Protein AF-X1MAW4-F1 (afdb_monomer_lite)

InterPro domains:
  IPR006342 Methyltransferase FkbM [PF05050] (12-104)
  IPR006342 Methyltransferase FkbM [TIGR01444] (15-80)
  IPR029063 S-adenosyl-L-methionine-dependent methyltransferase superfamily [G3DSA:3.40.50.150] (3-118)
  IPR029063 S-adenosyl-L-methionine-dependent methyltransferase superfamily [SSF53335] (10-110)
  IPR052514 S-adenosyl-L-methionine-dependent methyltransferase [PTHR34203] (26-104)

Radius of gyration: 16.45 Å; chains: 1; bounding box: 44×38×35 Å

pLDDT: mean 85.22, std 16.2, range [33.81, 97.56]

Foldseek 3Di:
DDDPDCVVQVNDPPPPDDRDDVPDDDDDDDAAPCVVCVVVDVQLADQEEEEDDQQCVLVNVVSQVSNLLDDRHDYHYDQDQVSVVVVPHHSLVSVVVSVVSVDWDWDCDPVVNDTHGDDRD

Secondary structure (DSSP, 8-state):
-----TTTTT--TT-SS-PPPTT---------HHHHHTTTSGGG--SEEEE--TTTHHHHHHTTHHHHTSTT-EEEE---HHHHHHTT--HHHHHHHHHHTTPPPEEEETTTTEEEE----

Organism: NCBI:txid412755

Sequence (121 aa):
MLNPSFSKDNVLAASKHKTLEKGSFVEVQTITLDDFFENKIKNNKVDVIKVDAEGAEGLAMDGSEKILKSNNLTVFIEFWPDGLRNLGTDPLELLHKLQKYGFKTKLINERKQSLEPIEVI

Structure (mmCIF, N/CA/C/O backbone):
data_AF-X1MAW4-F1
#
_entry.id   AF-X1MAW4-F1
#
loop_
_atom_site.group_PDB
_atom_site.id
_atom_site.type_symbol
_atom_site.label_atom_id
_atom_site.label_alt_id
_atom_site.label_comp_id
_atom_site.label_asym_id
_atom_site.label_entity_id
_atom_site.label_seq_id
_atom_site.pdbx_PDB_ins_code
_atom_site.Cartn_x
_atom_site.Cartn_y
_atom_site.Cartn_z
_atom_site.occupancy
_atom_site.B_iso_or_equiv
_atom_site.auth_seq_id
_atom_site.auth_comp_id
_atom_site.auth_asym_id
_atom_site.auth_atom_id
_atom_site.pdbx_PDB_model_num
ATOM 1 N N . MET A 1 1 ? 24.246 15.135 -9.240 1.00 33.81 1 MET A N 1
ATOM 2 C CA . MET A 1 1 ? 24.805 13.805 -8.923 1.00 33.81 1 MET A CA 1
ATOM 3 C C . MET A 1 1 ? 23.633 12.850 -8.801 1.00 33.81 1 MET A C 1
ATOM 5 O O . MET A 1 1 ? 22.733 13.143 -8.029 1.00 33.81 1 MET A O 1
ATOM 9 N N . LEU A 1 2 ? 23.578 11.802 -9.625 1.00 34.97 2 LEU A N 1
ATOM 10 C CA . LEU A 1 2 ? 22.590 10.732 -9.475 1.00 34.97 2 LEU A CA 1
ATOM 11 C C . LEU A 1 2 ? 22.998 9.917 -8.247 1.00 34.97 2 LEU A C 1
ATOM 13 O O . LEU A 1 2 ? 24.114 9.402 -8.226 1.00 34.97 2 LEU A O 1
ATOM 17 N N . ASN A 1 3 ? 22.139 9.832 -7.231 1.00 37.31 3 ASN A N 1
ATOM 18 C CA . ASN A 1 3 ? 22.323 8.834 -6.182 1.00 37.31 3 ASN A CA 1
ATOM 19 C C . ASN A 1 3 ? 22.242 7.455 -6.854 1.00 37.31 3 ASN A C 1
ATOM 21 O O . ASN A 1 3 ? 21.239 7.185 -7.525 1.00 37.31 3 ASN A O 1
ATOM 25 N N . PRO A 1 4 ? 23.269 6.598 -6.746 1.00 44.75 4 PRO A N 1
ATOM 26 C CA . PRO A 1 4 ? 23.121 5.214 -7.159 1.00 44.75 4 PRO A CA 1
ATOM 27 C C . PRO A 1 4 ? 22.065 4.593 -6.242 1.00 44.75 4 PRO A C 1
ATOM 29 O O . PRO A 1 4 ? 22.239 4.559 -5.024 1.00 44.75 4 PRO A O 1
ATOM 32 N N . SER A 1 5 ? 20.929 4.190 -6.813 1.00 51.56 5 SER A N 1
ATOM 33 C CA . SER A 1 5 ? 19.972 3.390 -6.056 1.00 51.56 5 SER A CA 1
ATOM 34 C C . SER A 1 5 ? 20.630 2.050 -5.767 1.00 51.56 5 SER A C 1
ATOM 36 O O . SER A 1 5 ? 21.049 1.365 -6.702 1.00 51.56 5 SER A O 1
ATOM 38 N N . PHE A 1 6 ? 20.692 1.667 -4.492 1.00 52.47 6 PHE A N 1
ATOM 39 C CA . PHE A 1 6 ? 21.171 0.351 -4.072 1.00 52.47 6 PHE A CA 1
ATOM 40 C C . PHE A 1 6 ? 20.400 -0.791 -4.760 1.00 52.47 6 PHE A C 1
ATOM 42 O O . PHE A 1 6 ? 20.963 -1.872 -4.948 1.00 52.47 6 PHE A O 1
ATOM 49 N N . SER A 1 7 ? 19.162 -0.540 -5.210 1.00 56.47 7 SER A N 1
ATOM 50 C CA . SER A 1 7 ? 18.356 -1.513 -5.950 1.00 56.47 7 SER A CA 1
ATOM 51 C C . SER A 1 7 ? 18.827 -1.774 -7.375 1.00 56.47 7 SER A C 1
ATOM 53 O O . SER A 1 7 ? 18.749 -2.909 -7.836 1.00 56.47 7 SER A O 1
ATOM 55 N N . LYS A 1 8 ? 19.415 -0.785 -8.065 1.00 55.56 8 LYS A N 1
ATOM 56 C CA . LYS A 1 8 ? 19.939 -0.991 -9.431 1.00 55.56 8 LYS A CA 1
ATOM 57 C C . LYS A 1 8 ? 21.104 -1.972 -9.467 1.00 55.56 8 LYS A C 1
ATOM 59 O O . LYS A 1 8 ? 21.278 -2.683 -10.455 1.00 55.56 8 LYS A O 1
ATOM 64 N N . ASP A 1 9 ? 21.860 -2.019 -8.378 1.00 58.00 9 ASP A N 1
ATOM 65 C CA . ASP A 1 9 ? 23.069 -2.823 -8.263 1.00 58.00 9 ASP A CA 1
ATOM 66 C C . ASP A 1 9 ? 22.844 -4.108 -7.437 1.00 58.00 9 ASP A C 1
ATOM 68 O O . ASP A 1 9 ? 23.801 -4.836 -7.171 1.00 58.00 9 ASP A O 1
ATOM 72 N N . ASN A 1 10 ? 21.593 -4.409 -7.037 1.00 59.41 10 ASN A N 1
ATOM 73 C CA . ASN A 1 10 ? 21.230 -5.526 -6.148 1.00 59.41 10 ASN A CA 1
ATOM 74 C C . ASN A 1 10 ? 22.107 -5.591 -4.882 1.00 59.41 10 ASN A C 1
ATOM 76 O O . ASN A 1 10 ? 22.500 -6.667 -4.414 1.00 59.41 10 ASN A O 1
ATOM 80 N N . VAL A 1 11 ? 22.462 -4.428 -4.333 1.00 56.38 11 VAL A N 1
ATOM 81 C CA . VAL A 1 11 ? 23.325 -4.341 -3.156 1.00 56.38 11 VAL A CA 1
ATOM 82 C C . VAL A 1 11 ? 22.457 -4.461 -1.912 1.00 56.38 11 VAL A C 1
ATOM 84 O O . VAL A 1 11 ? 21.709 -3.554 -1.560 1.00 56.38 11 VAL A O 1
ATOM 87 N N . LEU A 1 12 ? 22.584 -5.588 -1.212 1.00 58.84 12 LEU A N 1
ATOM 88 C CA . LEU A 1 12 ? 21.965 -5.772 0.098 1.00 58.84 12 LEU A CA 1
ATOM 89 C C . LEU A 1 12 ? 22.530 -4.738 1.081 1.00 58.84 12 LEU A C 1
ATOM 91 O O . LEU A 1 12 ? 23.738 -4.720 1.327 1.00 58.84 12 LEU A O 1
ATOM 95 N N . ALA A 1 13 ? 21.655 -3.944 1.705 1.00 54.53 13 ALA A N 1
ATOM 96 C CA . ALA A 1 13 ? 22.020 -2.853 2.618 1.00 54.53 13 ALA A CA 1
ATOM 97 C C . ALA A 1 13 ? 22.917 -3.276 3.808 1.00 54.53 13 ALA A C 1
ATOM 99 O O . ALA A 1 13 ? 23.569 -2.434 4.420 1.00 54.53 13 ALA A O 1
ATOM 100 N N . ALA A 1 14 ? 22.984 -4.577 4.125 1.00 54.66 14 ALA A N 1
ATOM 101 C CA . ALA A 1 14 ? 23.820 -5.141 5.190 1.00 54.66 14 ALA A CA 1
ATOM 102 C C . ALA A 1 14 ? 25.028 -5.972 4.696 1.00 54.66 14 ALA A C 1
ATOM 104 O O . ALA A 1 14 ? 25.820 -6.453 5.512 1.00 54.66 14 ALA A O 1
ATOM 1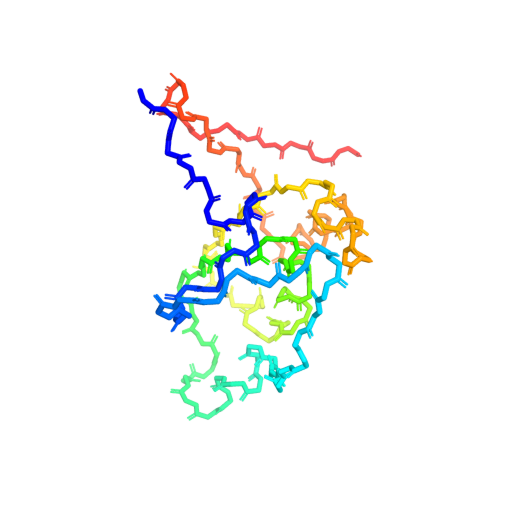05 N N . SER A 1 15 ? 25.203 -6.167 3.385 1.00 53.94 15 SER A N 1
ATOM 106 C CA . SER A 1 15 ? 26.322 -6.943 2.842 1.00 53.94 15 SER A CA 1
ATOM 107 C C . SER A 1 15 ? 27.567 -6.069 2.788 1.00 53.94 15 SER A C 1
ATOM 109 O O . SER A 1 15 ? 27.735 -5.264 1.877 1.00 53.94 15 SER A O 1
ATOM 111 N N . LYS A 1 16 ? 28.467 -6.223 3.767 1.00 52.16 16 LYS A N 1
ATOM 112 C CA . LYS A 1 16 ? 29.703 -5.432 3.792 1.00 52.16 16 LYS A CA 1
ATOM 113 C C . LYS A 1 16 ? 30.555 -5.597 2.528 1.00 52.16 16 LYS A C 1
ATOM 115 O O . LYS A 1 16 ? 31.243 -4.643 2.221 1.00 52.16 16 LYS A O 1
ATOM 120 N N . HIS A 1 17 ? 30.505 -6.716 1.787 1.00 50.44 17 HIS A N 1
ATOM 121 C CA . HIS A 1 17 ? 31.353 -6.925 0.591 1.00 50.44 17 HIS A CA 1
ATOM 122 C C . HIS A 1 17 ? 30.883 -8.017 -0.403 1.00 50.44 17 HIS A C 1
ATOM 124 O O . HIS A 1 17 ? 31.709 -8.600 -1.102 1.00 50.44 17 HIS A O 1
ATOM 130 N N . LYS A 1 18 ? 29.589 -8.340 -0.514 1.00 55.25 18 LYS A N 1
ATOM 131 C CA . LYS A 1 18 ? 29.109 -9.268 -1.560 1.00 55.25 18 LYS A CA 1
ATOM 132 C C . LYS A 1 18 ? 27.993 -8.640 -2.375 1.00 55.25 18 LYS A C 1
ATOM 134 O O . LYS A 1 18 ? 26.851 -8.606 -1.918 1.00 55.25 18 LYS A O 1
ATOM 139 N N . THR A 1 19 ? 28.347 -8.175 -3.569 1.00 59.06 19 THR A N 1
ATOM 140 C CA . THR A 1 19 ? 27.403 -8.020 -4.674 1.00 59.06 19 THR A CA 1
ATOM 141 C C . THR A 1 19 ? 26.859 -9.407 -4.985 1.00 59.06 19 THR A C 1
ATOM 143 O O . THR A 1 19 ? 27.631 -10.346 -5.192 1.00 59.06 19 THR A O 1
ATOM 146 N N . LEU A 1 20 ? 25.542 -9.555 -4.938 1.00 65.31 20 LEU A N 1
ATOM 147 C CA . LEU A 1 20 ? 24.888 -10.767 -5.399 1.00 65.31 20 LEU A CA 1
ATOM 148 C C . LEU A 1 20 ? 25.127 -10.908 -6.907 1.00 65.31 20 LEU A C 1
ATOM 150 O O . LEU A 1 20 ? 25.090 -9.917 -7.640 1.00 65.31 20 LEU A O 1
ATOM 154 N N . GLU A 1 21 ? 25.397 -12.126 -7.380 1.00 72.00 21 GLU A N 1
ATOM 155 C CA . GLU A 1 21 ? 25.443 -12.360 -8.822 1.00 72.00 21 GLU A CA 1
ATOM 156 C C . GLU A 1 21 ? 24.089 -11.985 -9.424 1.00 72.00 21 GLU A C 1
ATOM 158 O O . GLU A 1 21 ? 23.035 -12.213 -8.819 1.00 72.00 21 GLU A O 1
ATOM 163 N N . LYS A 1 22 ? 24.105 -11.386 -10.616 1.00 69.44 22 LYS A N 1
ATOM 164 C CA . LYS A 1 22 ? 22.880 -10.972 -11.299 1.00 69.44 22 LYS A CA 1
ATOM 165 C C . LYS A 1 22 ? 21.947 -12.179 -11.460 1.00 69.44 22 LYS A C 1
ATOM 167 O O . LYS A 1 22 ? 22.310 -13.149 -12.115 1.00 69.44 22 LYS A O 1
ATOM 172 N N . GLY A 1 23 ? 20.747 -12.092 -10.885 1.00 71.81 23 GLY A N 1
ATOM 173 C CA . GLY A 1 23 ? 19.746 -13.167 -10.901 1.00 71.81 23 GLY A CA 1
ATOM 174 C C . GLY A 1 23 ? 19.795 -14.123 -9.704 1.00 71.81 23 GLY A C 1
ATOM 175 O O . GLY A 1 23 ? 18.966 -15.025 -9.628 1.00 71.81 23 GLY A O 1
ATOM 176 N N . SER A 1 24 ? 20.721 -13.937 -8.759 1.00 79.75 24 SER A N 1
ATOM 177 C CA . SER A 1 24 ? 20.680 -14.654 -7.481 1.00 79.75 24 SER A CA 1
ATOM 178 C C . SER A 1 24 ? 19.652 -14.040 -6.524 1.00 79.75 24 SER A C 1
ATOM 180 O O . SER A 1 24 ? 19.356 -12.847 -6.587 1.00 79.75 24 SER A O 1
ATOM 182 N N . PHE A 1 25 ? 19.098 -14.870 -5.641 1.00 81.50 25 PHE A N 1
ATOM 183 C CA . PHE A 1 25 ? 18.130 -14.477 -4.619 1.00 81.50 25 PHE A CA 1
ATOM 184 C C . PHE A 1 25 ? 18.518 -15.077 -3.265 1.00 81.50 25 PHE A C 1
ATOM 186 O O . PHE A 1 25 ? 19.265 -16.056 -3.194 1.00 81.50 25 PHE A O 1
ATOM 193 N N . VAL A 1 26 ? 18.003 -14.485 -2.190 1.00 85.69 26 VAL A N 1
ATOM 194 C CA . VAL A 1 26 ? 18.082 -15.038 -0.837 1.00 85.69 26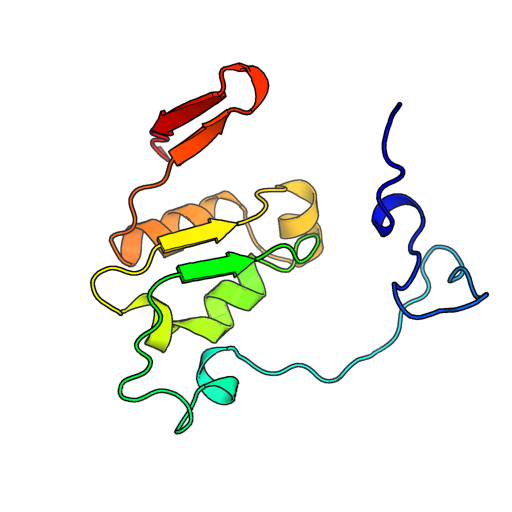 VAL A CA 1
ATOM 195 C C . VAL A 1 26 ? 16.662 -15.189 -0.328 1.00 85.69 26 VAL A C 1
ATOM 197 O O . VAL A 1 26 ? 15.888 -14.236 -0.348 1.00 85.69 26 VAL A O 1
ATOM 200 N N . GLU A 1 27 ? 16.326 -16.390 0.122 1.00 88.31 27 GLU A N 1
ATOM 201 C CA . GLU A 1 27 ? 15.055 -16.628 0.787 1.00 88.31 27 GLU A CA 1
ATOM 202 C C . GLU A 1 27 ? 15.093 -16.029 2.196 1.00 88.31 27 GLU A C 1
ATOM 204 O O . GLU A 1 27 ? 16.047 -16.227 2.954 1.00 88.31 27 GLU A O 1
ATOM 209 N N . VAL A 1 28 ? 14.055 -15.275 2.542 1.00 88.25 28 VAL A N 1
ATOM 210 C CA . VAL A 1 28 ? 13.894 -14.652 3.855 1.00 88.25 28 VAL A CA 1
ATOM 211 C C . VAL A 1 28 ? 12.504 -14.958 4.384 1.00 88.25 28 VAL A C 1
ATOM 213 O O . VAL A 1 28 ? 11.542 -15.046 3.625 1.00 88.25 28 VAL A O 1
ATOM 216 N N . GLN A 1 29 ? 12.390 -15.111 5.700 1.00 94.62 29 GLN A N 1
ATOM 217 C CA . GLN A 1 29 ? 11.083 -15.232 6.334 1.00 94.62 29 GLN A CA 1
ATOM 218 C C . GLN A 1 29 ? 10.375 -13.877 6.320 1.00 94.62 29 GLN A C 1
ATOM 220 O O . GLN A 1 29 ? 10.978 -12.850 6.637 1.00 94.62 29 GLN A O 1
ATOM 225 N N . THR A 1 30 ? 9.088 -13.889 5.989 1.00 93.88 30 THR A N 1
ATOM 226 C CA . THR A 1 30 ? 8.229 -12.702 5.950 1.00 93.88 30 THR A CA 1
ATOM 227 C C . THR A 1 30 ? 7.051 -12.853 6.906 1.00 93.88 30 THR A C 1
ATOM 229 O O . THR A 1 30 ? 6.643 -13.963 7.240 1.00 93.88 30 THR A O 1
ATOM 232 N N . ILE A 1 31 ? 6.477 -11.727 7.321 1.00 96.81 31 ILE A N 1
ATOM 233 C CA . ILE A 1 31 ? 5.258 -11.648 8.132 1.00 96.81 31 ILE A CA 1
ATOM 234 C C . ILE A 1 31 ? 4.342 -10.567 7.547 1.00 96.81 31 ILE A C 1
ATOM 236 O O . ILE A 1 31 ? 4.824 -9.658 6.868 1.00 96.81 31 ILE A O 1
ATOM 240 N N . THR A 1 32 ? 3.038 -10.653 7.803 1.00 96.50 32 THR A N 1
ATOM 241 C CA . THR A 1 32 ? 2.090 -9.585 7.463 1.00 96.50 32 THR A CA 1
ATOM 242 C C . THR A 1 32 ? 2.194 -8.425 8.463 1.00 96.50 32 THR A C 1
ATOM 244 O O . THR A 1 32 ? 2.653 -8.599 9.596 1.00 96.50 32 THR A O 1
ATOM 247 N N . LEU A 1 33 ? 1.776 -7.218 8.070 1.00 94.38 33 LEU A N 1
ATOM 248 C CA . LEU A 1 33 ? 1.730 -6.081 8.997 1.00 94.38 33 LEU A CA 1
ATOM 249 C C . LEU A 1 33 ? 0.678 -6.299 10.090 1.00 94.38 33 LEU A C 1
ATOM 251 O O . LEU A 1 33 ? 0.931 -5.984 11.254 1.00 94.38 33 LEU A O 1
ATOM 255 N N . ASP A 1 34 ? -0.467 -6.874 9.729 1.00 94.38 34 ASP A N 1
ATOM 256 C CA . ASP A 1 34 ? -1.541 -7.204 10.661 1.00 94.38 34 ASP A CA 1
ATOM 257 C C . ASP A 1 34 ? -1.073 -8.176 11.753 1.00 94.38 34 ASP A C 1
ATOM 259 O O . ASP A 1 34 ? -1.318 -7.914 12.931 1.00 94.38 34 ASP A O 1
ATOM 263 N N . ASP A 1 35 ? -0.361 -9.251 11.394 1.00 94.56 35 ASP A N 1
ATOM 264 C CA . ASP A 1 35 ? 0.176 -10.210 12.371 1.00 94.56 35 ASP A CA 1
ATOM 265 C C . ASP A 1 35 ? 1.320 -9.594 13.181 1.00 94.56 35 ASP A C 1
ATOM 267 O O . ASP A 1 35 ? 1.429 -9.807 14.389 1.00 94.56 35 ASP A O 1
ATOM 271 N N . PHE A 1 36 ? 2.178 -8.789 12.544 1.00 93.19 36 PHE A N 1
ATOM 272 C CA . PHE A 1 36 ? 3.282 -8.143 13.246 1.00 93.19 36 PHE A CA 1
ATOM 273 C C . PHE A 1 36 ? 2.794 -7.203 14.352 1.00 93.19 36 PHE A C 1
ATOM 275 O O . PHE A 1 36 ? 3.434 -7.138 15.408 1.00 93.19 36 PHE A O 1
ATOM 282 N N . PHE A 1 37 ? 1.710 -6.462 14.112 1.00 90.38 37 PHE A N 1
ATOM 283 C CA . PHE A 1 37 ? 1.147 -5.509 15.069 1.00 90.38 37 PHE A CA 1
ATOM 284 C C . PHE A 1 37 ? 0.063 -6.090 15.972 1.00 90.38 37 PHE A C 1
ATOM 286 O O . PHE A 1 37 ? -0.344 -5.413 16.925 1.00 90.38 37 PHE A O 1
ATOM 293 N N . GLU A 1 38 ? -0.349 -7.336 15.739 1.00 88.69 38 GLU A N 1
ATOM 294 C CA . GLU A 1 38 ? -1.295 -8.032 16.594 1.00 88.69 38 GLU A CA 1
ATOM 295 C C . GLU A 1 38 ? -0.822 -7.978 18.056 1.00 88.69 38 GLU A C 1
ATOM 297 O O . GLU A 1 38 ? 0.322 -8.292 18.387 1.00 88.69 38 GLU A O 1
ATOM 302 N N . ASN A 1 39 ? -1.692 -7.491 18.943 1.00 85.19 39 ASN A N 1
ATOM 303 C CA . ASN A 1 39 ? -1.423 -7.264 20.371 1.00 85.19 39 ASN A CA 1
ATOM 304 C C . ASN A 1 39 ? -0.311 -6.249 20.717 1.00 85.19 39 ASN A C 1
ATOM 306 O O . ASN A 1 39 ? -0.103 -5.975 21.899 1.00 85.19 39 ASN A O 1
ATOM 310 N N . LYS A 1 40 ? 0.377 -5.647 19.738 1.00 88.62 40 LYS A N 1
ATOM 311 C CA . LYS A 1 40 ? 1.391 -4.599 19.974 1.00 88.62 40 LYS A CA 1
ATOM 312 C C . LYS A 1 40 ? 0.805 -3.197 19.921 1.00 88.62 40 LYS A C 1
ATOM 314 O O . LYS A 1 40 ? 1.261 -2.312 20.641 1.00 88.62 40 LYS A O 1
ATOM 319 N N . ILE A 1 41 ? -0.207 -2.995 19.078 1.00 83.50 41 ILE A N 1
ATOM 320 C CA . ILE A 1 41 ? -0.907 -1.719 18.940 1.00 83.50 41 ILE A CA 1
ATOM 321 C C . ILE A 1 41 ? -2.371 -1.927 19.297 1.00 83.50 41 ILE A C 1
ATOM 323 O O . ILE A 1 41 ? -3.077 -2.738 18.697 1.00 83.50 41 ILE A O 1
ATOM 327 N N . LYS A 1 42 ? -2.857 -1.156 20.273 1.00 82.94 42 LYS A N 1
ATOM 328 C CA . LYS A 1 42 ? -4.265 -1.196 20.666 1.00 82.94 42 LYS A CA 1
ATOM 329 C C . LYS A 1 42 ? -5.143 -0.867 19.457 1.00 82.94 42 LYS A C 1
ATOM 331 O O . LYS A 1 42 ? -5.009 0.199 18.859 1.00 82.94 42 LYS A O 1
ATOM 336 N N . ASN A 1 43 ? -6.063 -1.775 19.140 1.00 80.06 43 ASN A N 1
ATOM 337 C CA . ASN A 1 43 ? -7.016 -1.649 18.036 1.00 80.06 43 ASN A CA 1
ATOM 338 C C . ASN A 1 43 ? -6.364 -1.458 16.650 1.00 80.06 43 ASN A C 1
ATOM 340 O O . ASN A 1 43 ? -7.006 -0.881 15.778 1.00 80.06 43 ASN A O 1
ATOM 344 N N . ASN A 1 44 ? -5.106 -1.882 16.448 1.00 78.19 44 ASN A N 1
ATOM 345 C CA . ASN A 1 44 ? -4.367 -1.699 15.186 1.00 78.19 44 ASN A CA 1
ATOM 346 C C . ASN A 1 44 ? -4.318 -0.237 14.700 1.00 78.19 44 ASN A C 1
ATOM 348 O O . ASN A 1 44 ? -4.252 0.035 13.502 1.00 78.19 44 ASN A O 1
ATOM 352 N N . LYS A 1 45 ? -4.381 0.724 15.631 1.00 86.62 45 LYS A N 1
ATOM 353 C CA . LYS A 1 45 ? -4.430 2.145 15.296 1.00 86.62 45 LYS A CA 1
ATOM 354 C C . LYS A 1 45 ? -3.046 2.657 14.889 1.00 86.62 45 LYS A C 1
ATOM 356 O O . LYS A 1 45 ? -2.216 2.954 15.745 1.00 86.62 45 LYS A O 1
ATOM 361 N N . VAL A 1 46 ? -2.839 2.785 13.584 1.00 90.00 46 VAL A N 1
ATOM 362 C CA . VAL A 1 46 ? -1.666 3.414 12.968 1.00 90.00 46 VAL A CA 1
ATOM 363 C C . VAL A 1 46 ? -2.107 4.715 12.302 1.00 90.00 46 VAL A C 1
ATOM 365 O O . VAL A 1 46 ? -3.104 4.729 11.582 1.00 90.00 46 VAL A O 1
ATOM 368 N N . ASP A 1 47 ? -1.377 5.805 12.547 1.00 93.25 47 ASP A N 1
ATOM 369 C CA . ASP A 1 47 ? -1.687 7.114 11.956 1.00 93.25 47 ASP A CA 1
ATOM 370 C C . ASP A 1 47 ? -1.000 7.305 10.590 1.00 93.25 47 ASP A C 1
ATOM 372 O O . ASP A 1 47 ? -1.553 7.942 9.692 1.00 93.25 47 ASP A O 1
ATOM 376 N N . VAL A 1 48 ? 0.200 6.737 10.406 1.00 95.19 48 VAL A N 1
ATOM 377 C CA . VAL A 1 48 ? 0.988 6.858 9.169 1.00 95.19 48 VAL A CA 1
ATOM 378 C C . VAL A 1 48 ? 1.692 5.547 8.828 1.00 95.19 48 VAL A C 1
ATOM 380 O O . VAL A 1 48 ? 2.332 4.942 9.686 1.00 95.19 48 VAL A O 1
ATOM 383 N N . ILE A 1 49 ? 1.638 5.153 7.556 1.00 94.81 49 ILE A N 1
ATOM 384 C CA . ILE A 1 49 ? 2.461 4.090 6.970 1.00 94.81 49 ILE A CA 1
ATOM 385 C C . ILE A 1 49 ? 3.333 4.693 5.865 1.00 94.81 49 ILE A C 1
ATOM 387 O O . ILE A 1 49 ? 2.859 5.498 5.062 1.00 94.81 49 ILE A O 1
ATOM 391 N N . LYS A 1 50 ? 4.598 4.270 5.799 1.00 95.81 50 LYS A N 1
ATOM 392 C CA . LYS A 1 50 ? 5.466 4.449 4.630 1.00 95.81 50 LYS A CA 1
ATOM 393 C C . LYS A 1 50 ? 5.867 3.066 4.115 1.00 95.81 50 LYS A C 1
ATOM 395 O O . LYS A 1 50 ? 6.365 2.267 4.905 1.00 95.81 50 LYS A O 1
ATOM 400 N N . VAL A 1 51 ? 5.694 2.816 2.820 1.00 95.25 51 VAL A N 1
ATOM 401 C CA . VAL A 1 51 ? 6.178 1.608 2.139 1.00 95.25 51 VAL A CA 1
ATOM 402 C C . VAL A 1 51 ? 7.062 1.999 0.962 1.00 95.25 51 VAL A C 1
ATOM 404 O O . VAL A 1 51 ? 6.704 2.852 0.155 1.00 95.25 51 VAL A O 1
ATOM 407 N N . ASP A 1 52 ? 8.239 1.398 0.937 1.00 93.31 52 ASP A N 1
ATOM 408 C CA . ASP A 1 52 ? 9.339 1.652 0.012 1.00 93.31 52 ASP A CA 1
ATOM 409 C C . ASP A 1 52 ? 10.089 0.316 -0.052 1.00 93.31 52 ASP A C 1
ATOM 411 O O . ASP A 1 52 ? 10.953 0.032 0.783 1.00 93.31 52 ASP A O 1
ATOM 415 N N . ALA A 1 53 ? 9.545 -0.601 -0.856 1.00 91.12 53 ALA A N 1
ATOM 416 C CA . ALA A 1 53 ? 9.853 -2.027 -0.825 1.00 91.12 53 ALA A CA 1
ATOM 417 C C . ALA A 1 53 ? 10.138 -2.585 -2.230 1.00 91.12 53 ALA A C 1
ATOM 419 O O . ALA A 1 53 ? 10.015 -3.793 -2.445 1.00 91.12 53 ALA A O 1
ATOM 420 N N . GLU A 1 54 ? 10.540 -1.711 -3.161 1.00 89.12 54 GLU A N 1
ATOM 421 C CA . GLU A 1 54 ? 11.041 -2.039 -4.500 1.00 89.12 54 GLU A CA 1
ATOM 422 C C . GLU A 1 54 ? 10.094 -2.971 -5.285 1.00 89.12 54 GLU A C 1
ATOM 424 O O . GLU A 1 54 ? 10.522 -3.932 -5.929 1.00 89.12 54 GLU A O 1
ATOM 429 N N . GLY A 1 55 ? 8.784 -2.705 -5.220 1.00 92.06 55 GLY A N 1
ATOM 430 C CA . GLY A 1 55 ? 7.740 -3.464 -5.920 1.00 92.06 55 GLY A CA 1
ATOM 431 C C . GLY A 1 55 ? 6.868 -4.339 -5.015 1.00 92.06 55 GLY A C 1
ATOM 432 O O . GLY A 1 55 ? 5.833 -4.844 -5.457 1.00 92.06 55 GLY A O 1
ATOM 433 N N . ALA A 1 56 ? 7.252 -4.551 -3.751 1.00 95.06 56 ALA A N 1
ATOM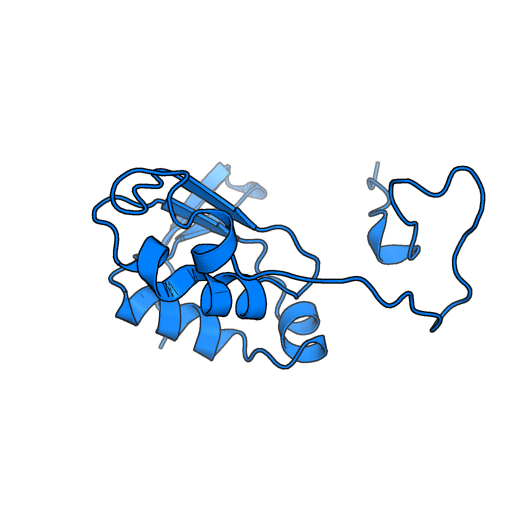 434 C CA . ALA A 1 56 ? 6.496 -5.396 -2.820 1.00 95.06 56 ALA A CA 1
ATOM 435 C C . ALA A 1 56 ? 5.346 -4.650 -2.117 1.00 95.06 56 ALA A C 1
ATOM 437 O O . ALA A 1 56 ? 4.728 -5.179 -1.191 1.00 95.06 56 ALA A O 1
ATOM 438 N N . GLU A 1 57 ? 5.034 -3.423 -2.535 1.00 96.62 57 GLU A N 1
ATOM 439 C CA . GLU A 1 57 ? 4.045 -2.565 -1.885 1.00 96.62 57 GLU A CA 1
ATOM 440 C C . GLU A 1 57 ? 2.646 -3.184 -1.901 1.00 96.62 57 GLU A C 1
ATOM 442 O O . GLU A 1 57 ? 1.932 -3.103 -0.903 1.00 96.62 57 GLU A O 1
ATOM 447 N N . GLY A 1 58 ? 2.268 -3.840 -3.003 1.00 96.44 58 GLY A N 1
ATOM 448 C CA . GLY A 1 58 ? 0.998 -4.562 -3.101 1.00 96.44 58 GLY A CA 1
ATOM 449 C C . GLY A 1 58 ? 0.866 -5.662 -2.054 1.00 96.44 58 GLY A C 1
ATOM 450 O O . GLY A 1 58 ? -0.127 -5.711 -1.332 1.00 96.44 58 GLY A O 1
ATOM 451 N N . LEU A 1 59 ? 1.913 -6.478 -1.901 1.00 96.44 59 LEU A N 1
ATOM 452 C CA . LEU A 1 59 ? 1.971 -7.545 -0.897 1.00 96.44 59 LEU A CA 1
ATOM 453 C C . LEU A 1 59 ? 1.918 -6.978 0.529 1.00 96.44 59 LEU A C 1
ATOM 455 O O . LEU A 1 59 ? 1.232 -7.524 1.394 1.00 96.44 59 LEU A O 1
ATOM 459 N N . ALA A 1 60 ? 2.606 -5.860 0.776 1.00 96.62 60 ALA A N 1
ATOM 460 C CA . ALA A 1 60 ? 2.564 -5.177 2.065 1.00 96.62 60 ALA A CA 1
ATOM 461 C C . ALA A 1 60 ? 1.155 -4.657 2.396 1.00 96.62 60 ALA A C 1
ATOM 463 O O . ALA A 1 60 ? 0.715 -4.786 3.539 1.00 96.62 60 ALA A O 1
ATOM 464 N N . MET A 1 61 ? 0.438 -4.100 1.411 1.00 96.56 61 MET A N 1
ATOM 465 C CA . MET A 1 61 ? -0.948 -3.655 1.593 1.00 96.56 61 MET A CA 1
ATOM 466 C C . MET A 1 61 ? -1.896 -4.828 1.855 1.00 96.56 61 MET A C 1
ATOM 468 O O . MET A 1 61 ? -2.748 -4.724 2.738 1.00 96.56 61 MET A O 1
ATOM 472 N N . ASP A 1 62 ? -1.703 -5.955 1.173 1.00 96.19 62 ASP A N 1
ATOM 473 C CA . ASP A 1 62 ? -2.514 -7.167 1.357 1.00 96.19 62 ASP A CA 1
ATOM 474 C C . ASP A 1 62 ? -2.347 -7.770 2.749 1.00 96.19 62 ASP A C 1
ATOM 476 O O . ASP A 1 62 ? -3.309 -8.230 3.357 1.00 96.19 62 ASP A O 1
ATOM 480 N N . GLY A 1 63 ? -1.145 -7.674 3.314 1.00 96.44 63 GLY A N 1
ATOM 481 C CA . GLY A 1 63 ? -0.876 -8.044 4.698 1.00 96.44 63 GLY A CA 1
ATOM 482 C C . GLY A 1 63 ? -1.318 -7.014 5.746 1.00 96.44 63 GLY A C 1
ATOM 483 O O . GLY A 1 63 ? -0.884 -7.128 6.889 1.00 96.44 63 GLY A O 1
ATOM 484 N N . SER A 1 64 ? -2.093 -5.983 5.391 1.00 95.62 64 SER A N 1
ATOM 485 C CA . SER A 1 64 ? -2.433 -4.867 6.293 1.00 95.62 64 SER A CA 1
ATOM 486 C C . SER A 1 64 ? -3.926 -4.526 6.361 1.00 95.62 64 SER A C 1
ATOM 488 O O . SER A 1 64 ? -4.299 -3.414 6.739 1.00 95.62 64 SER A O 1
ATOM 490 N N . GLU A 1 65 ? -4.812 -5.455 5.994 1.00 94.25 65 GLU A N 1
ATOM 491 C CA . GLU A 1 65 ? -6.255 -5.201 5.905 1.00 94.25 65 GLU A CA 1
ATOM 492 C C . GLU A 1 65 ? -6.890 -4.683 7.205 1.00 94.25 65 GLU A C 1
ATOM 494 O O . GLU A 1 65 ? -7.787 -3.835 7.155 1.00 94.25 65 GLU A O 1
ATOM 499 N N . LYS A 1 66 ? -6.479 -5.182 8.381 1.00 92.94 66 LYS A N 1
ATOM 500 C CA . LYS A 1 66 ? -7.006 -4.713 9.675 1.00 92.94 66 LYS A CA 1
ATOM 501 C C . LYS A 1 66 ? -6.562 -3.274 9.937 1.00 92.94 66 LYS A C 1
ATOM 503 O O . LYS A 1 66 ? -7.365 -2.482 10.428 1.00 92.94 66 LYS A O 1
ATOM 508 N N . ILE A 1 67 ? -5.318 -2.933 9.604 1.00 93.69 67 ILE A N 1
ATOM 509 C CA . ILE A 1 67 ? -4.765 -1.581 9.772 1.00 93.69 67 ILE A CA 1
ATOM 510 C C . ILE A 1 67 ? -5.409 -0.592 8.786 1.00 93.69 67 ILE A C 1
ATOM 512 O O . ILE A 1 67 ? -5.789 0.511 9.182 1.00 93.69 67 ILE A O 1
ATOM 516 N N . LEU A 1 68 ? -5.607 -0.995 7.526 1.00 94.50 68 LEU A N 1
ATOM 517 C CA . LEU A 1 68 ? -6.209 -0.163 6.474 1.00 94.50 68 LEU A CA 1
ATOM 518 C C . LEU A 1 68 ? -7.664 0.237 6.764 1.00 94.50 68 LEU A C 1
ATOM 520 O O . LEU A 1 68 ? -8.139 1.235 6.231 1.00 94.50 68 LEU A O 1
ATOM 524 N N . LYS A 1 69 ? -8.363 -0.490 7.645 1.00 91.81 69 LYS A N 1
ATOM 525 C CA . LYS A 1 69 ? -9.722 -0.152 8.113 1.00 91.81 69 LYS A CA 1
ATOM 526 C C . LYS A 1 69 ? -9.753 0.973 9.161 1.00 91.81 69 LYS A C 1
ATOM 528 O O . LYS A 1 69 ? -10.836 1.357 9.603 1.00 91.81 69 LYS A O 1
ATOM 533 N N . SER A 1 70 ? -8.601 1.489 9.595 1.00 83.69 70 SER A N 1
ATOM 534 C CA . SER A 1 70 ? -8.514 2.562 10.592 1.00 83.69 70 SER A CA 1
ATOM 535 C C . SER A 1 70 ? -8.976 3.915 10.036 1.00 83.69 70 SER A C 1
ATOM 537 O O . SER A 1 70 ? -8.562 4.348 8.962 1.00 83.69 70 SER A O 1
ATOM 539 N N . ASN A 1 71 ? -9.777 4.642 10.819 1.00 73.06 71 ASN A N 1
ATOM 540 C CA . ASN A 1 71 ? -10.148 6.018 10.495 1.00 73.06 71 ASN A CA 1
ATOM 541 C C . ASN A 1 71 ? -8.948 6.952 10.751 1.00 73.06 71 ASN A C 1
ATOM 543 O O . ASN A 1 71 ? -8.464 7.025 11.882 1.00 73.06 71 ASN A O 1
ATOM 547 N N . ASN A 1 72 ? -8.542 7.719 9.729 1.00 87.44 72 ASN A N 1
ATOM 548 C CA . ASN A 1 72 ? -7.440 8.707 9.722 1.00 87.44 72 ASN A CA 1
ATOM 549 C C . ASN A 1 72 ? -6.016 8.175 9.471 1.00 87.44 72 ASN A C 1
ATOM 551 O O . ASN A 1 72 ? -5.048 8.829 9.853 1.00 87.44 72 ASN A O 1
ATOM 555 N N . LEU A 1 73 ? -5.867 7.035 8.803 1.00 94.75 73 LEU A N 1
ATOM 556 C CA . LEU A 1 73 ? -4.559 6.574 8.335 1.00 94.75 73 LEU A CA 1
ATOM 557 C C . LEU A 1 73 ? -4.091 7.383 7.106 1.00 94.75 73 LEU A C 1
ATOM 559 O O . LEU A 1 73 ? -4.873 7.660 6.198 1.00 94.75 73 LEU A O 1
ATOM 563 N N . THR A 1 74 ? -2.805 7.743 7.056 1.00 96.56 74 THR A N 1
ATOM 564 C CA . THR A 1 74 ? -2.125 8.265 5.856 1.00 96.56 74 THR A CA 1
ATOM 565 C C . THR A 1 74 ? -1.095 7.256 5.361 1.00 96.56 74 THR A C 1
ATOM 567 O O . THR A 1 74 ? -0.269 6.791 6.141 1.00 96.56 74 THR A O 1
ATOM 570 N N . VAL A 1 75 ? -1.107 6.937 4.066 1.00 96.50 75 VAL A N 1
ATOM 571 C CA . VAL A 1 75 ? -0.155 5.988 3.473 1.00 96.50 75 VAL A CA 1
ATOM 572 C C . VAL A 1 75 ? 0.700 6.693 2.426 1.00 96.50 75 VAL A C 1
ATOM 574 O O . VAL A 1 75 ? 0.181 7.333 1.512 1.00 96.50 75 VAL A O 1
ATOM 577 N N . PHE A 1 76 ? 2.014 6.555 2.565 1.00 97.31 76 PHE A N 1
ATOM 578 C CA . PHE A 1 76 ? 3.009 6.924 1.568 1.00 97.31 76 PHE A CA 1
ATOM 579 C C . PHE A 1 76 ? 3.540 5.650 0.936 1.00 97.31 76 PHE A C 1
ATOM 581 O O . PHE A 1 76 ? 3.989 4.755 1.651 1.00 97.31 76 PHE A O 1
ATOM 588 N N . ILE A 1 77 ? 3.486 5.570 -0.386 1.00 94.81 77 ILE A N 1
ATOM 589 C CA . ILE A 1 77 ? 3.912 4.384 -1.115 1.00 94.81 77 ILE A CA 1
ATOM 590 C C . ILE A 1 77 ? 4.811 4.817 -2.268 1.00 94.81 77 ILE A C 1
ATOM 592 O O . ILE A 1 77 ? 4.464 5.756 -2.991 1.00 94.81 77 ILE A O 1
ATOM 596 N N . GLU A 1 78 ? 5.942 4.140 -2.448 1.00 93.81 78 GLU A N 1
ATOM 597 C CA . GLU A 1 78 ? 6.619 4.152 -3.739 1.00 93.81 78 GLU A CA 1
ATOM 598 C C . GLU A 1 78 ? 5.688 3.530 -4.790 1.00 93.81 78 GLU A C 1
ATOM 600 O O . GLU A 1 78 ? 5.286 2.377 -4.689 1.00 93.81 78 GLU A O 1
ATOM 605 N N . PHE A 1 79 ? 5.308 4.300 -5.808 1.00 93.81 79 PHE A N 1
ATOM 606 C CA . PHE A 1 79 ? 4.478 3.781 -6.889 1.00 93.81 79 PHE A CA 1
ATOM 607 C C . PHE A 1 79 ? 5.338 3.514 -8.122 1.00 93.81 79 PHE A C 1
ATOM 609 O O . PHE A 1 79 ? 5.502 4.388 -8.978 1.00 93.81 79 PHE A O 1
ATOM 616 N N . TRP A 1 80 ? 5.882 2.297 -8.207 1.00 94.88 80 TRP A N 1
ATOM 617 C CA . TRP A 1 80 ? 6.678 1.823 -9.340 1.00 94.88 80 TRP A CA 1
ATOM 618 C C . TRP A 1 80 ? 5.954 0.687 -10.088 1.00 94.88 80 TRP A C 1
ATOM 620 O O . TRP A 1 80 ? 6.061 -0.479 -9.705 1.00 94.88 80 TRP A O 1
ATOM 630 N N . PRO A 1 81 ? 5.212 0.996 -11.174 1.00 95.19 81 PRO A N 1
ATOM 631 C CA . PRO A 1 81 ? 4.388 0.017 -11.885 1.00 95.19 81 PRO A CA 1
ATOM 632 C C . PRO A 1 81 ? 5.112 -1.258 -12.324 1.00 95.19 81 PRO A C 1
ATOM 634 O O . PRO A 1 81 ? 4.546 -2.342 -12.201 1.00 95.19 81 PRO A O 1
ATOM 637 N N . ASP A 1 82 ? 6.345 -1.149 -12.822 1.00 94.81 82 ASP A N 1
ATOM 638 C CA . ASP A 1 82 ? 7.095 -2.325 -13.276 1.00 94.81 82 ASP A CA 1
ATOM 639 C C . ASP A 1 82 ? 7.516 -3.211 -12.094 1.00 94.81 82 ASP A C 1
ATOM 641 O O . ASP A 1 82 ? 7.398 -4.431 -12.178 1.00 94.81 82 ASP A O 1
ATOM 645 N N . GLY A 1 83 ? 7.939 -2.611 -10.974 1.00 93.50 83 GLY A N 1
ATOM 646 C CA . GLY A 1 83 ? 8.276 -3.333 -9.742 1.00 93.50 83 GLY A CA 1
ATOM 647 C C . GLY A 1 83 ? 7.081 -4.106 -9.182 1.00 93.50 83 GLY A C 1
ATOM 648 O O . GLY A 1 83 ? 7.189 -5.302 -8.913 1.00 93.50 83 GLY A O 1
ATOM 649 N N . LEU A 1 84 ? 5.916 -3.454 -9.114 1.00 95.94 84 LEU A N 1
ATOM 650 C CA . LEU A 1 84 ? 4.657 -4.083 -8.698 1.00 95.94 84 LEU A CA 1
ATOM 651 C C . LEU A 1 84 ? 4.328 -5.304 -9.564 1.00 95.94 84 LEU A C 1
ATOM 653 O O . LEU A 1 84 ? 4.060 -6.388 -9.041 1.00 95.94 84 LEU A O 1
ATOM 657 N N . ARG A 1 85 ? 4.405 -5.154 -10.894 1.00 97.06 85 ARG A N 1
ATOM 658 C CA . ARG A 1 85 ? 4.135 -6.250 -11.837 1.00 97.06 85 ARG A CA 1
ATOM 659 C C . ARG A 1 85 ? 5.130 -7.395 -11.692 1.00 97.06 85 ARG A C 1
ATOM 661 O O . ARG A 1 85 ? 4.718 -8.551 -11.758 1.00 97.06 85 ARG A O 1
ATOM 668 N N . ASN A 1 86 ? 6.407 -7.092 -11.455 1.00 93.81 86 ASN A N 1
ATOM 669 C CA . ASN A 1 86 ? 7.442 -8.105 -11.234 1.00 93.81 86 ASN A CA 1
ATOM 670 C C . ASN A 1 86 ? 7.154 -8.985 -10.008 1.00 93.81 86 ASN A C 1
ATOM 672 O O . ASN A 1 86 ? 7.554 -10.147 -9.996 1.00 93.81 86 ASN A O 1
ATOM 676 N N . LEU A 1 87 ? 6.434 -8.460 -9.010 1.00 92.88 87 LEU A N 1
ATOM 677 C CA . LEU A 1 87 ? 5.991 -9.200 -7.824 1.00 92.88 87 LEU A CA 1
ATOM 678 C C . LEU 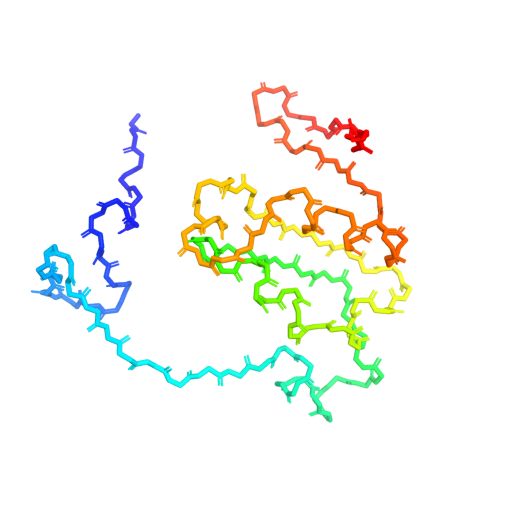A 1 87 ? 4.498 -9.569 -7.855 1.00 92.88 87 LEU A C 1
ATOM 680 O O . LEU A 1 87 ? 3.907 -9.887 -6.825 1.00 92.88 87 LEU A O 1
ATOM 684 N N . GLY A 1 88 ? 3.888 -9.573 -9.043 1.00 95.19 88 GLY A N 1
ATOM 685 C CA . GLY A 1 88 ? 2.538 -10.095 -9.263 1.00 95.19 88 GLY A CA 1
ATOM 686 C C . GLY A 1 88 ? 1.398 -9.168 -8.839 1.00 95.19 88 GLY A C 1
ATOM 687 O O . GLY A 1 88 ? 0.250 -9.600 -8.826 1.00 95.19 88 GLY A O 1
ATOM 688 N N . THR A 1 89 ? 1.680 -7.905 -8.517 1.00 97.06 89 THR A N 1
ATOM 689 C CA . THR A 1 89 ? 0.653 -6.897 -8.228 1.00 97.06 89 THR A CA 1
ATOM 690 C C . THR A 1 89 ? 0.334 -6.089 -9.484 1.00 97.06 89 THR A C 1
ATOM 692 O O . THR A 1 89 ? 1.228 -5.499 -10.094 1.00 97.06 89 THR A O 1
ATOM 695 N N . ASP A 1 90 ? -0.945 -5.989 -9.859 1.00 97.56 90 ASP A N 1
ATOM 696 C CA . ASP A 1 90 ? -1.353 -4.991 -10.847 1.00 97.56 90 ASP A CA 1
ATOM 697 C C . ASP A 1 90 ? -1.388 -3.579 -10.208 1.00 97.56 90 ASP A C 1
ATOM 699 O O . ASP A 1 90 ? -2.027 -3.377 -9.169 1.00 97.56 90 ASP A O 1
ATOM 703 N N . PRO A 1 91 ? -0.722 -2.573 -10.807 1.00 96.06 91 PRO A N 1
ATOM 704 C CA . PRO A 1 91 ? -0.666 -1.221 -10.259 1.00 96.06 91 PRO A CA 1
ATOM 705 C C . PRO A 1 91 ? -2.031 -0.541 -10.097 1.00 96.06 91 PRO A C 1
ATOM 707 O O . PRO A 1 91 ? -2.221 0.209 -9.139 1.00 96.06 91 PRO A O 1
ATOM 710 N N . LEU A 1 92 ? -2.981 -0.776 -11.009 1.00 95.50 92 LEU A N 1
ATOM 711 C CA . LEU A 1 92 ? -4.321 -0.193 -10.905 1.00 95.50 92 LEU A CA 1
ATOM 712 C C . LEU A 1 92 ? -5.134 -0.907 -9.828 1.00 95.50 92 LEU A C 1
ATOM 714 O O . LEU A 1 92 ? -5.833 -0.249 -9.059 1.00 95.50 92 LEU A O 1
ATOM 718 N N . GLU A 1 93 ? -4.995 -2.228 -9.706 1.00 95.31 93 GLU A N 1
ATOM 719 C CA . GLU A 1 93 ? -5.636 -2.980 -8.625 1.00 95.31 93 GLU A CA 1
ATOM 720 C C . GLU A 1 93 ? -5.194 -2.503 -7.238 1.00 95.31 93 GLU A C 1
ATOM 722 O O . GLU A 1 93 ? -6.042 -2.373 -6.351 1.00 95.31 93 GLU A O 1
ATOM 727 N N . LEU A 1 94 ? -3.910 -2.174 -7.049 1.00 95.75 94 LEU A N 1
ATOM 728 C CA . LEU A 1 94 ? -3.416 -1.573 -5.805 1.00 95.75 94 LEU A CA 1
ATOM 729 C C . LEU A 1 94 ? -4.138 -0.252 -5.496 1.00 95.75 94 LEU A C 1
ATOM 731 O O . LEU A 1 94 ? -4.646 -0.061 -4.388 1.00 95.75 94 LEU A O 1
ATOM 735 N N . LEU A 1 95 ? -4.233 0.652 -6.474 1.00 95.38 95 LEU A N 1
ATOM 736 C CA . LEU A 1 95 ? -4.900 1.939 -6.272 1.00 95.38 95 LEU A CA 1
ATOM 737 C C . LEU A 1 95 ? -6.399 1.771 -5.988 1.00 95.38 95 LEU A C 1
ATOM 739 O O . LEU A 1 95 ? -6.918 2.382 -5.052 1.00 95.38 95 LEU A O 1
ATOM 743 N N . HIS A 1 96 ? -7.090 0.909 -6.736 1.00 94.88 96 HIS A N 1
ATOM 744 C CA . HIS A 1 96 ? -8.505 0.619 -6.507 1.00 94.88 96 HIS A CA 1
ATOM 745 C C . HIS A 1 96 ? -8.752 -0.032 -5.145 1.00 94.88 96 HIS A C 1
ATOM 747 O O . HIS A 1 96 ? -9.748 0.270 -4.488 1.00 94.88 96 HIS A O 1
ATOM 753 N N . LYS A 1 97 ? -7.855 -0.911 -4.689 1.00 93.75 97 LYS A N 1
ATOM 754 C CA . LYS A 1 97 ? -7.921 -1.519 -3.355 1.00 93.75 97 LYS A CA 1
ATOM 755 C C . LYS A 1 97 ? -7.863 -0.451 -2.268 1.00 93.75 97 LYS A C 1
ATOM 757 O O . LYS A 1 97 ? -8.741 -0.421 -1.410 1.00 93.75 97 LYS A O 1
ATOM 762 N N . LEU A 1 98 ? -6.910 0.476 -2.346 1.00 94.50 98 LEU A N 1
ATOM 763 C CA . LEU A 1 98 ? -6.817 1.594 -1.401 1.00 94.50 98 LEU A CA 1
ATOM 764 C C . LEU A 1 98 ? -8.058 2.498 -1.466 1.00 94.50 98 LEU A C 1
ATOM 766 O O . LEU A 1 98 ? -8.610 2.869 -0.432 1.00 94.50 98 LEU A O 1
ATOM 770 N N . GLN A 1 99 ? -8.578 2.789 -2.658 1.00 93.62 99 GLN A N 1
ATOM 771 C CA . GLN A 1 99 ? -9.826 3.548 -2.802 1.00 93.62 99 GLN A CA 1
ATOM 772 C C . GLN A 1 99 ? -11.035 2.840 -2.167 1.00 93.62 99 GLN A C 1
ATOM 774 O O . GLN A 1 99 ? -11.871 3.507 -1.559 1.00 93.62 99 GLN A O 1
ATOM 779 N N . LYS A 1 100 ? -11.123 1.501 -2.235 1.00 93.44 100 LYS A N 1
ATOM 780 C CA . LYS A 1 100 ? -12.178 0.716 -1.557 1.00 93.44 100 LYS A CA 1
ATOM 781 C C . LYS A 1 100 ? -12.128 0.848 -0.032 1.00 93.44 100 LYS A C 1
ATOM 783 O O . LYS A 1 100 ? -13.173 0.774 0.607 1.00 93.44 100 LYS A O 1
ATOM 788 N N . TYR A 1 101 ? -10.950 1.094 0.539 1.00 93.56 101 TYR A N 1
ATOM 789 C CA . TYR A 1 101 ? -10.780 1.435 1.956 1.00 93.56 101 TYR A CA 1
ATOM 790 C C . TYR A 1 101 ? -11.079 2.915 2.272 1.00 93.56 101 TYR A C 1
ATOM 792 O O . TYR A 1 101 ? -10.966 3.338 3.418 1.00 93.56 101 TYR A O 1
ATOM 800 N N . GLY A 1 102 ? -11.492 3.713 1.281 1.00 93.62 102 GLY A N 1
ATOM 801 C CA . GLY A 1 102 ? -11.869 5.119 1.448 1.00 93.62 102 GLY A CA 1
ATOM 802 C C . GLY A 1 102 ? -10.712 6.111 1.307 1.00 93.62 102 GLY A C 1
ATOM 803 O O . GLY A 1 102 ? -10.897 7.303 1.570 1.00 93.62 102 GLY A O 1
ATOM 804 N N . PHE A 1 103 ? -9.527 5.660 0.884 1.00 94.44 103 PHE A N 1
ATOM 805 C CA . PHE A 1 103 ? -8.388 6.550 0.675 1.00 94.44 103 PHE A CA 1
ATOM 806 C C . PHE A 1 103 ? -8.589 7.464 -0.538 1.00 94.44 103 PHE A C 1
ATOM 808 O O . PHE A 1 103 ? -9.112 7.068 -1.579 1.00 94.44 103 PHE A O 1
ATOM 815 N N . LYS A 1 104 ? -8.100 8.701 -0.406 1.00 93.94 104 LYS A N 1
ATOM 816 C CA . LYS A 1 104 ? -7.956 9.654 -1.512 1.00 93.94 104 LYS A CA 1
ATOM 817 C C . LYS A 1 104 ? -6.498 9.689 -1.946 1.00 93.94 104 LYS A C 1
ATOM 819 O O . LYS A 1 104 ? -5.632 10.045 -1.148 1.00 93.94 104 LYS A O 1
ATOM 824 N N . THR A 1 105 ? -6.241 9.375 -3.207 1.00 94.44 105 THR A N 1
ATOM 825 C CA . THR A 1 105 ? -4.881 9.295 -3.745 1.00 94.44 105 THR A CA 1
ATOM 826 C C . THR A 1 105 ? -4.393 10.657 -4.230 1.00 94.44 105 THR A C 1
ATOM 828 O O . THR A 1 105 ? -5.128 11.410 -4.875 1.00 94.44 105 THR A O 1
ATOM 831 N N . LYS A 1 106 ? -3.132 10.980 -3.930 1.00 96.12 106 LYS A N 1
ATOM 832 C CA . LYS A 1 106 ? -2.440 12.160 -4.457 1.00 96.12 106 LYS A CA 1
ATOM 833 C C . LYS A 1 106 ? -1.035 11.780 -4.908 1.00 96.12 106 LYS A C 1
ATOM 835 O O . LYS A 1 106 ? -0.359 11.016 -4.226 1.00 96.12 106 LYS A O 1
ATOM 840 N N . LEU A 1 107 ? -0.596 12.353 -6.020 1.00 95.56 107 LEU A N 1
ATOM 841 C CA . LEU A 1 107 ? 0.779 12.302 -6.489 1.00 95.56 107 LEU A CA 1
ATOM 842 C C . LEU A 1 107 ? 1.625 13.301 -5.704 1.00 95.56 107 LEU A C 1
ATOM 844 O O . LEU A 1 107 ? 1.269 14.476 -5.606 1.00 95.56 107 LEU A O 1
ATOM 848 N N . ILE A 1 108 ? 2.774 12.849 -5.212 1.00 95.81 108 ILE A N 1
ATOM 849 C CA . ILE A 1 108 ? 3.823 13.733 -4.705 1.00 95.81 108 ILE A CA 1
ATOM 850 C C . ILE A 1 108 ? 4.640 14.208 -5.906 1.00 95.81 108 ILE A C 1
ATOM 852 O O . ILE A 1 108 ? 5.423 13.453 -6.478 1.00 95.81 108 ILE A O 1
ATOM 856 N N . ASN A 1 109 ? 4.436 15.457 -6.323 1.00 94.81 109 ASN A N 1
ATOM 857 C CA . ASN A 1 109 ? 5.154 16.048 -7.445 1.00 94.81 109 ASN A CA 1
ATOM 858 C C . ASN A 1 109 ? 6.369 16.828 -6.933 1.00 94.81 109 ASN A C 1
ATOM 860 O O . ASN A 1 109 ? 6.269 18.008 -6.599 1.00 94.81 109 ASN A O 1
ATOM 864 N N . GLU A 1 110 ? 7.533 16.179 -6.890 1.00 92.94 110 GLU A N 1
ATOM 865 C CA . GLU A 1 110 ? 8.765 16.785 -6.362 1.00 92.94 110 GLU A CA 1
ATOM 866 C C . GLU A 1 110 ? 9.217 18.016 -7.155 1.00 92.94 110 GLU A C 1
ATOM 868 O O . GLU A 1 110 ? 9.680 18.995 -6.572 1.00 92.94 110 GLU A O 1
ATOM 873 N N . ARG A 1 111 ? 9.037 18.005 -8.485 1.00 95.06 111 ARG A N 1
ATOM 874 C CA . ARG A 1 111 ? 9.437 19.125 -9.354 1.00 95.06 111 ARG A CA 1
ATOM 875 C C . ARG A 1 111 ? 8.629 20.386 -9.077 1.00 95.06 111 ARG A C 1
ATOM 877 O O . ARG A 1 111 ? 9.171 21.483 -9.154 1.00 95.06 111 ARG A O 1
ATOM 884 N N . LYS A 1 112 ? 7.337 20.229 -8.788 1.00 96.00 112 LYS A N 1
ATOM 885 C CA . LYS A 1 112 ? 6.431 21.342 -8.475 1.00 96.00 112 LYS A CA 1
ATOM 886 C C . LYS A 1 112 ? 6.277 21.595 -6.974 1.00 96.00 112 LYS A C 1
ATOM 888 O O . LYS A 1 112 ? 5.602 22.549 -6.608 1.00 96.00 112 LYS A O 1
ATOM 893 N N . GLN A 1 113 ? 6.870 20.749 -6.129 1.00 95.62 113 GLN A N 1
ATOM 894 C CA . GLN A 1 113 ? 6.706 20.758 -4.673 1.00 95.62 113 GLN A CA 1
ATOM 895 C C . GLN A 1 113 ? 5.229 20.778 -4.243 1.00 95.62 113 GLN A C 1
ATOM 897 O O . GLN A 1 113 ? 4.822 21.550 -3.375 1.00 95.62 113 GLN A O 1
ATOM 902 N N . SER A 1 114 ? 4.406 19.939 -4.874 1.00 96.69 114 SER A N 1
ATOM 903 C CA . SER A 1 114 ? 2.954 19.927 -4.673 1.00 96.69 114 SER A CA 1
ATOM 904 C C . SER A 1 114 ? 2.388 18.516 -4.504 1.00 96.69 114 SER A C 1
ATOM 906 O O . SER A 1 114 ? 3.014 17.520 -4.870 1.00 96.69 114 SER A O 1
A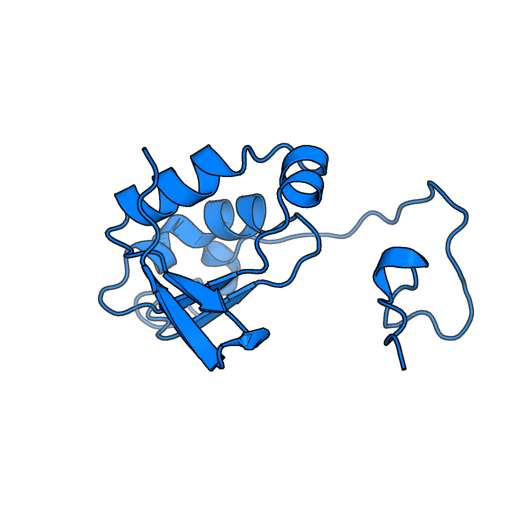TOM 908 N N . LEU A 1 115 ? 1.175 18.446 -3.945 1.00 96.81 115 LEU A N 1
ATOM 909 C CA . LEU A 1 115 ? 0.344 17.244 -3.944 1.00 96.81 115 LEU A CA 1
ATOM 910 C C . LEU A 1 115 ? -0.765 17.406 -4.982 1.00 96.81 115 LEU A C 1
ATOM 912 O O . LEU A 1 115 ? -1.628 18.273 -4.834 1.00 96.81 115 LEU A O 1
ATOM 916 N N . GLU A 1 116 ? -0.759 16.566 -6.010 1.00 96.44 116 GLU A N 1
ATOM 917 C CA . GLU A 1 116 ? -1.722 16.621 -7.113 1.00 96.44 116 GLU A CA 1
ATOM 918 C C . GLU A 1 116 ? -2.734 15.471 -6.959 1.00 96.44 116 GLU A C 1
ATOM 920 O O . GLU A 1 116 ? -2.313 14.320 -6.859 1.00 96.44 116 GLU A O 1
ATOM 925 N N . PRO A 1 117 ? -4.054 15.723 -6.882 1.00 94.62 117 PRO A N 1
ATOM 926 C CA . PRO A 1 117 ? -5.047 14.649 -6.831 1.00 94.62 117 PRO A CA 1
ATOM 927 C C . PRO A 1 117 ? -4.936 13.719 -8.043 1.00 94.62 117 PRO A C 1
ATOM 929 O O . PRO A 1 117 ? -4.725 14.191 -9.158 1.00 94.62 117 PRO A O 1
ATOM 932 N N . ILE A 1 118 ? -5.108 12.414 -7.822 1.00 90.56 118 ILE A N 1
ATOM 933 C CA . ILE A 1 118 ? -5.210 11.426 -8.901 1.00 90.56 118 ILE A CA 1
ATOM 934 C C . ILE A 1 118 ? -6.608 10.815 -8.877 1.00 90.56 118 ILE A C 1
ATOM 936 O O . ILE A 1 118 ? -7.052 10.311 -7.844 1.00 90.56 118 ILE A O 1
ATOM 940 N N . GLU A 1 119 ? -7.261 10.815 -10.035 1.00 83.88 119 GLU A N 1
ATOM 941 C CA . GLU A 1 119 ? -8.445 10.004 -10.295 1.00 83.88 119 GLU A CA 1
ATOM 942 C C . GLU A 1 119 ? -8.021 8.752 -11.059 1.00 83.88 119 GLU A C 1
ATOM 944 O O . GLU A 1 119 ? -7.310 8.827 -12.060 1.00 83.88 119 GLU A O 1
ATOM 949 N N . VAL A 1 120 ? -8.425 7.596 -10.542 1.00 79.12 120 VAL A N 1
ATOM 9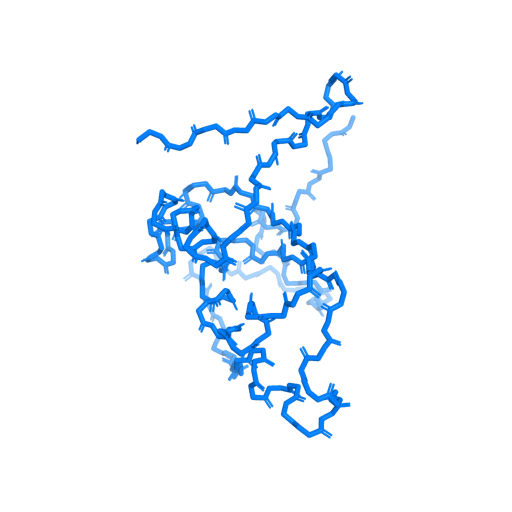50 C CA . VAL A 1 120 ? -8.200 6.302 -11.189 1.00 79.12 120 VAL A CA 1
ATOM 951 C C . VAL A 1 120 ? -9.502 5.978 -11.906 1.00 79.12 120 VAL A C 1
ATOM 953 O O . VAL A 1 120 ? -10.521 5.806 -11.235 1.00 79.12 120 VAL A O 1
ATOM 956 N N . ILE A 1 121 ? -9.467 6.023 -13.239 1.00 66.69 121 ILE A N 1
ATOM 957 C CA . ILE A 1 121 ? -10.616 5.803 -14.132 1.00 66.69 121 ILE A CA 1
ATOM 958 C C . ILE A 1 121 ? -10.750 4.312 -14.425 1.00 66.69 121 ILE A C 1
ATOM 960 O O . ILE A 1 121 ? -9.700 3.696 -14.715 1.00 66.69 121 ILE A O 1
#